Protein AF-A0A699VYH7-F1 (afdb_monomer)

Organism: Tanacetum cinerariifolium (NCBI:txid118510)

Nearest PDB structures (foldseek):
  8cdv-assembly1_P  TM=9.707E-01  e=1.418E-03  Bacillus subtilis subsp. subtilis str. 168

Structure (mmCIF, N/CA/C/O backbone):
data_AF-A0A699VYH7-F1
#
_entry.id   AF-A0A699VYH7-F1
#
loop_
_atom_site.group_PDB
_atom_site.id
_atom_site.type_symbol
_atom_site.label_atom_id
_atom_site.label_alt_id
_atom_site.label_comp_id
_atom_site.label_asym_id
_atom_site.label_entity_id
_atom_site.label_seq_id
_atom_site.pdbx_PDB_ins_code
_atom_site.Cartn_x
_atom_site.Cartn_y
_atom_site.Cartn_z
_atom_site.occupancy
_atom_site.B_iso_or_equiv
_atom_site.auth_seq_id
_atom_site.auth_comp_id
_atom_site.auth_asym_id
_atom_site.auth_atom_id
_atom_site.pdbx_PDB_model_num
ATOM 1 N N . GLY A 1 1 ? -14.210 -22.097 -2.625 1.00 90.62 1 GLY A N 1
ATOM 2 C CA . GLY A 1 1 ? -15.185 -22.282 -1.528 1.00 90.62 1 GLY A CA 1
ATOM 3 C C . GLY A 1 1 ? -16.148 -21.108 -1.472 1.00 90.62 1 GLY A C 1
ATOM 4 O O . GLY A 1 1 ? -15.966 -20.166 -2.235 1.00 90.62 1 GLY A O 1
ATOM 5 N N . ARG A 1 2 ? -17.159 -21.161 -0.594 1.00 95.75 2 ARG A N 1
ATOM 6 C CA . ARG A 1 2 ? -18.105 -20.053 -0.354 1.00 95.75 2 ARG A CA 1
ATOM 7 C C . ARG A 1 2 ? -17.428 -18.952 0.477 1.00 95.75 2 ARG A C 1
ATOM 9 O O . ARG A 1 2 ? -16.693 -19.268 1.405 1.00 95.75 2 ARG A O 1
ATOM 16 N N . PHE A 1 3 ? -17.684 -17.687 0.156 1.00 95.25 3 PHE A N 1
ATOM 17 C CA . PHE A 1 3 ? -17.198 -16.514 0.892 1.00 95.25 3 PHE A CA 1
ATOM 18 C C . PHE A 1 3 ? -18.331 -15.488 1.057 1.00 95.25 3 PHE A C 1
ATOM 20 O O . PHE A 1 3 ? -19.338 -15.587 0.358 1.00 95.25 3 PHE A O 1
ATOM 27 N N . ILE A 1 4 ? -18.180 -14.540 1.991 1.00 94.62 4 ILE A N 1
ATOM 28 C CA . ILE A 1 4 ? -19.183 -13.491 2.257 1.00 94.62 4 ILE A CA 1
ATOM 29 C C . ILE A 1 4 ? -19.046 -12.357 1.236 1.00 94.62 4 ILE A C 1
ATOM 31 O O . ILE A 1 4 ? -20.001 -12.018 0.548 1.00 94.62 4 ILE A O 1
ATOM 35 N N . GLU A 1 5 ? -17.841 -11.794 1.116 1.00 94.88 5 GLU A N 1
ATOM 36 C CA . GLU A 1 5 ? -17.551 -10.654 0.246 1.00 94.88 5 GLU A CA 1
ATOM 37 C C . GLU A 1 5 ? -16.130 -10.729 -0.323 1.00 94.88 5 GLU A C 1
ATOM 39 O O . GLU A 1 5 ? -15.199 -11.191 0.342 1.00 94.88 5 GLU A O 1
ATOM 44 N N . LYS A 1 6 ? -15.958 -10.253 -1.561 1.00 95.31 6 LYS A N 1
ATOM 45 C CA . LYS A 1 6 ? -14.646 -10.071 -2.185 1.00 95.31 6 LYS A CA 1
ATOM 46 C C . LYS A 1 6 ? -14.173 -8.636 -1.956 1.00 95.31 6 LYS A C 1
ATOM 48 O O . LYS A 1 6 ? -14.639 -7.727 -2.628 1.00 95.31 6 LYS A O 1
ATOM 53 N N . LEU A 1 7 ? -13.206 -8.457 -1.058 1.00 94.50 7 LEU A N 1
ATOM 54 C CA . LEU A 1 7 ? -12.657 -7.133 -0.729 1.00 94.50 7 LEU A CA 1
ATOM 55 C C . LEU A 1 7 ? -11.656 -6.608 -1.765 1.00 94.50 7 LEU A C 1
ATOM 57 O O . LEU A 1 7 ? -11.500 -5.400 -1.905 1.00 94.50 7 LEU A O 1
ATOM 61 N N . GLY A 1 8 ? -10.957 -7.497 -2.478 1.00 94.44 8 GLY A N 1
ATOM 62 C CA . GLY A 1 8 ? -9.927 -7.081 -3.424 1.00 94.44 8 GLY A CA 1
ATOM 63 C C . GLY A 1 8 ? -9.106 -8.215 -4.029 1.00 94.44 8 GLY A C 1
ATOM 64 O O . GLY A 1 8 ? -9.531 -9.372 -4.070 1.00 94.44 8 GLY A O 1
ATOM 65 N N . THR A 1 9 ? -7.925 -7.851 -4.523 1.00 95.12 9 THR A N 1
ATOM 66 C CA . THR A 1 9 ? -6.965 -8.704 -5.228 1.00 95.12 9 THR A CA 1
ATOM 67 C C . THR A 1 9 ? -5.529 -8.356 -4.841 1.00 95.12 9 THR A C 1
ATOM 69 O O . THR A 1 9 ? -5.188 -7.186 -4.648 1.00 95.12 9 THR A O 1
ATOM 72 N N . TYR A 1 10 ? -4.676 -9.377 -4.804 1.00 95.00 10 TYR A N 1
ATOM 73 C CA . TYR A 1 10 ? -3.244 -9.252 -4.561 1.00 95.00 10 TYR A CA 1
ATOM 74 C C . TYR A 1 10 ? -2.460 -9.911 -5.696 1.00 95.00 10 TYR A C 1
ATOM 76 O O . TYR A 1 10 ? -2.754 -11.048 -6.062 1.00 95.00 10 TYR A O 1
ATOM 84 N N . ASN A 1 11 ? -1.462 -9.206 -6.232 1.00 95.19 11 ASN A N 1
ATOM 85 C CA . ASN A 1 11 ? -0.520 -9.741 -7.208 1.00 95.19 11 ASN A CA 1
ATOM 86 C C . ASN A 1 11 ? 0.928 -9.594 -6.688 1.00 95.19 11 ASN A C 1
ATOM 88 O O . ASN A 1 11 ? 1.449 -8.474 -6.670 1.00 95.19 11 ASN A O 1
ATOM 92 N N . PRO A 1 12 ? 1.587 -10.698 -6.281 1.00 94.50 12 PRO A N 1
ATOM 93 C CA . PRO A 1 12 ? 2.972 -10.686 -5.806 1.00 94.50 12 PRO A CA 1
ATOM 94 C C . PRO A 1 12 ? 4.012 -10.577 -6.931 1.00 94.50 12 PRO A C 1
ATOM 96 O O . PRO A 1 12 ? 5.168 -10.286 -6.649 1.00 94.50 12 PRO A O 1
ATOM 99 N N . ASN A 1 13 ? 3.628 -10.813 -8.191 1.00 94.38 13 ASN A N 1
ATOM 100 C CA . ASN A 1 13 ? 4.565 -10.876 -9.319 1.00 94.38 13 ASN A CA 1
ATOM 101 C C . ASN A 1 13 ? 4.941 -9.491 -9.868 1.00 94.38 13 ASN A C 1
ATOM 103 O O . ASN A 1 13 ? 5.779 -9.383 -10.761 1.00 94.38 13 ASN A O 1
ATOM 107 N N . THR A 1 14 ? 4.315 -8.424 -9.368 1.00 91.56 14 THR A N 1
ATOM 108 C CA . THR A 1 14 ? 4.673 -7.045 -9.715 1.00 91.56 14 THR A CA 1
ATOM 109 C C . THR A 1 14 ? 5.629 -6.471 -8.675 1.00 91.56 14 THR A C 1
ATOM 111 O O . THR A 1 14 ? 5.543 -6.803 -7.495 1.00 91.56 14 THR A O 1
ATOM 114 N N . ASN A 1 15 ? 6.515 -5.565 -9.091 1.00 87.25 15 ASN A N 1
ATOM 115 C CA . ASN A 1 15 ? 7.388 -4.828 -8.182 1.00 87.25 15 ASN A CA 1
ATOM 116 C C . ASN A 1 15 ? 7.152 -3.316 -8.343 1.00 87.25 15 ASN A C 1
ATOM 118 O O . ASN A 1 15 ? 7.469 -2.783 -9.407 1.00 87.25 15 ASN A O 1
ATOM 122 N N . PRO A 1 16 ? 6.605 -2.617 -7.330 1.00 88.94 16 PRO A N 1
ATOM 123 C CA . PRO A 1 16 ? 6.092 -3.132 -6.052 1.00 88.94 16 PRO A CA 1
ATOM 124 C C . PRO A 1 16 ? 4.868 -4.060 -6.199 1.00 88.94 16 PRO A C 1
ATOM 126 O O . PRO A 1 16 ? 4.166 -4.025 -7.214 1.00 88.94 16 PRO A O 1
ATOM 129 N N . ALA A 1 17 ? 4.595 -4.896 -5.190 1.00 92.44 17 ALA A N 1
ATOM 130 C CA . AL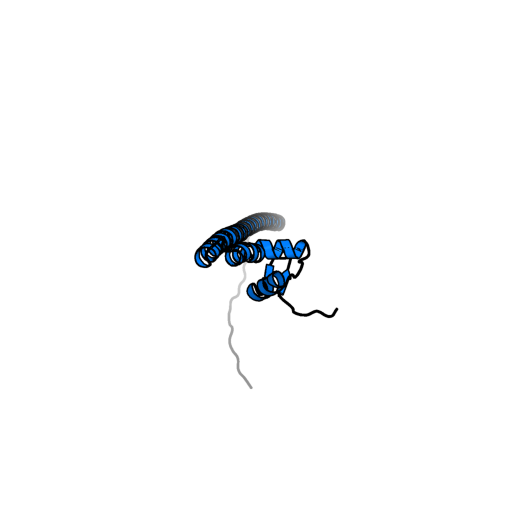A A 1 17 ? 3.462 -5.826 -5.231 1.00 92.44 17 ALA A CA 1
ATOM 131 C C . ALA A 1 17 ? 2.125 -5.068 -5.310 1.00 92.44 17 ALA A C 1
ATOM 133 O O . ALA A 1 17 ? 1.880 -4.135 -4.541 1.00 92.44 17 ALA A O 1
ATOM 134 N N . THR A 1 18 ? 1.254 -5.465 -6.240 1.00 92.38 18 THR A N 1
ATOM 135 C CA . THR A 1 18 ? -0.010 -4.763 -6.486 1.00 92.38 18 THR A CA 1
ATOM 136 C C . THR A 1 18 ? -1.051 -5.241 -5.486 1.00 92.38 18 THR A C 1
ATOM 138 O O . THR A 1 18 ? -1.460 -6.403 -5.497 1.00 92.38 18 THR A O 1
ATOM 141 N N . ILE A 1 19 ? -1.488 -4.329 -4.622 1.00 93.62 19 ILE A N 1
ATOM 142 C CA . ILE A 1 19 ? -2.516 -4.562 -3.609 1.00 93.62 19 ILE A CA 1
ATOM 143 C C . ILE A 1 19 ? -3.675 -3.612 -3.916 1.00 93.62 19 ILE A C 1
ATOM 145 O O . ILE A 1 19 ? -3.556 -2.401 -3.709 1.00 93.62 19 ILE A O 1
ATOM 149 N N . ASN A 1 20 ? -4.777 -4.163 -4.427 1.00 93.06 20 ASN A N 1
ATOM 150 C CA . ASN A 1 20 ? -5.985 -3.408 -4.750 1.00 93.06 20 ASN A CA 1
ATOM 151 C C . ASN A 1 20 ? -7.165 -3.982 -3.968 1.00 93.06 20 ASN A C 1
ATOM 153 O O . ASN A 1 20 ? -7.529 -5.137 -4.175 1.00 93.06 20 ASN A O 1
ATOM 157 N N . TYR A 1 21 ? -7.735 -3.198 -3.062 1.00 94.44 21 TYR A N 1
ATOM 158 C CA . TYR A 1 21 ? -8.915 -3.569 -2.294 1.00 94.44 21 TYR A CA 1
ATOM 159 C C . TYR A 1 21 ? -9.663 -2.316 -1.837 1.00 94.44 21 TYR A C 1
ATOM 161 O O . TYR A 1 21 ? -9.079 -1.233 -1.759 1.00 94.44 21 TYR A O 1
ATOM 169 N N . ASP A 1 22 ? -10.939 -2.481 -1.502 1.00 94.88 22 ASP A N 1
ATOM 170 C CA . ASP A 1 22 ? -11.760 -1.419 -0.922 1.00 94.88 22 ASP A CA 1
ATOM 171 C C . ASP A 1 22 ? -11.378 -1.186 0.552 1.00 94.88 22 ASP A C 1
ATOM 173 O O . ASP A 1 22 ? -11.583 -2.043 1.422 1.00 94.88 22 ASP A O 1
ATOM 177 N N . GLY A 1 23 ? -10.774 -0.026 0.826 1.00 93.56 23 GLY A N 1
ATOM 178 C CA . GLY A 1 23 ? -10.280 0.342 2.151 1.00 93.56 23 GLY A CA 1
ATOM 179 C C . GLY A 1 23 ? -11.376 0.535 3.198 1.00 93.56 23 GLY A C 1
ATOM 180 O O . GLY A 1 23 ? -11.157 0.203 4.366 1.00 93.56 23 GLY A O 1
ATOM 181 N N . ASP A 1 24 ? -12.549 1.018 2.793 1.00 95.12 24 ASP A N 1
ATOM 182 C CA . ASP A 1 24 ? -13.676 1.272 3.689 1.00 95.12 24 ASP A CA 1
ATOM 183 C C . ASP A 1 24 ? -14.368 -0.033 4.075 1.00 95.12 24 ASP A C 1
ATOM 185 O O . ASP A 1 24 ? -14.630 -0.277 5.257 1.00 95.12 24 ASP A O 1
ATOM 189 N N . ARG A 1 25 ? -14.574 -0.934 3.108 1.00 96.50 25 ARG A N 1
ATOM 190 C CA . ARG A 1 25 ? -15.106 -2.279 3.376 1.00 96.50 25 ARG A CA 1
ATOM 191 C C . ARG A 1 25 ? -14.146 -3.100 4.227 1.00 96.50 25 ARG A C 1
ATOM 193 O O . ARG A 1 25 ? -14.573 -3.752 5.181 1.00 96.50 25 ARG A O 1
ATOM 200 N N . ALA A 1 26 ? -12.844 -3.041 3.944 1.00 96.06 26 ALA A N 1
ATOM 201 C CA . ALA A 1 26 ? -11.841 -3.710 4.770 1.00 96.06 26 ALA A CA 1
ATOM 202 C C . ALA A 1 26 ? -11.847 -3.179 6.213 1.00 96.06 26 ALA A C 1
ATOM 204 O O . ALA A 1 26 ? -11.802 -3.964 7.161 1.00 96.06 26 ALA A O 1
ATOM 205 N N . PHE A 1 27 ? -11.947 -1.859 6.389 1.00 96.12 27 PHE A N 1
ATOM 206 C CA . PHE A 1 27 ? -12.062 -1.236 7.705 1.00 96.12 27 PHE A CA 1
ATOM 207 C C . PHE A 1 27 ? -13.330 -1.679 8.448 1.00 96.12 27 PHE A C 1
ATOM 209 O O . PHE A 1 27 ? -13.240 -2.067 9.613 1.00 96.12 27 PHE A O 1
ATOM 216 N N . TYR A 1 28 ? -14.480 -1.703 7.770 1.00 96.94 28 TYR A N 1
ATOM 217 C CA . TYR A 1 28 ? -15.753 -2.170 8.325 1.00 96.94 28 TYR A CA 1
ATOM 218 C C . TYR A 1 28 ? -15.653 -3.594 8.890 1.00 96.94 28 TYR A C 1
ATOM 220 O O . TYR A 1 28 ? -15.978 -3.830 10.054 1.00 96.94 28 TYR A O 1
ATOM 228 N N . TRP A 1 29 ? -15.134 -4.545 8.110 1.00 96.69 29 TRP A N 1
ATOM 229 C CA . TRP A 1 29 ? -15.000 -5.932 8.567 1.00 96.69 29 TRP A CA 1
ATOM 230 C C . TRP A 1 29 ? -14.044 -6.078 9.750 1.00 96.69 29 TRP A C 1
ATOM 232 O O . TRP A 1 29 ? -14.318 -6.830 10.684 1.00 96.69 29 TRP A O 1
ATOM 242 N N . VAL A 1 30 ? -12.937 -5.335 9.741 1.00 95.81 30 VAL A N 1
ATOM 243 C CA . VAL A 1 30 ? -11.967 -5.332 10.842 1.00 95.81 30 VAL A CA 1
ATOM 244 C C . VAL A 1 30 ? -12.556 -4.710 12.116 1.00 95.81 30 VAL A C 1
ATOM 246 O O . VAL A 1 30 ? -12.254 -5.172 13.221 1.00 95.81 30 VAL A O 1
ATOM 249 N N . MET A 1 31 ? -13.411 -3.692 11.993 1.00 96.12 31 MET A N 1
ATOM 250 C CA . MET A 1 31 ? -14.163 -3.132 13.122 1.00 96.12 31 MET A CA 1
ATOM 251 C C . MET A 1 31 ? -15.188 -4.127 13.674 1.00 96.12 31 MET A C 1
ATOM 253 O O . MET A 1 31 ? -15.319 -4.242 14.890 1.00 96.12 31 MET A O 1
ATOM 257 N N . ASN A 1 32 ? -15.807 -4.931 12.808 1.00 96.44 32 ASN A N 1
ATOM 258 C CA . ASN A 1 32 ? -16.727 -6.006 13.193 1.00 96.44 32 ASN A CA 1
ATOM 259 C C . ASN A 1 32 ? -16.030 -7.271 13.733 1.00 96.44 32 ASN A C 1
ATOM 261 O O . ASN A 1 32 ? -16.685 -8.282 13.976 1.00 96.44 32 ASN A O 1
ATOM 265 N N . GLY A 1 33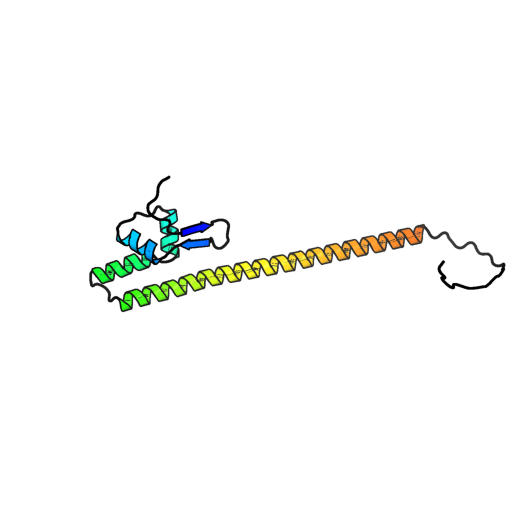 ? -14.708 -7.239 13.927 1.00 94.88 33 GLY A N 1
ATOM 266 C CA . GLY A 1 33 ? -13.960 -8.318 14.574 1.00 94.88 33 GLY A CA 1
ATOM 267 C C . GLY A 1 33 ? -13.327 -9.338 13.629 1.00 94.88 33 GLY A C 1
ATOM 268 O O . GLY A 1 33 ? -12.792 -10.338 14.112 1.00 94.88 33 GLY A O 1
ATOM 269 N N . ALA A 1 34 ? -13.319 -9.097 12.312 1.00 96.12 34 ALA A N 1
ATOM 270 C CA . ALA A 1 34 ? -12.600 -9.958 11.377 1.00 96.12 34 ALA A CA 1
ATOM 271 C C . ALA A 1 34 ? -11.127 -10.112 11.799 1.00 96.12 34 ALA A C 1
A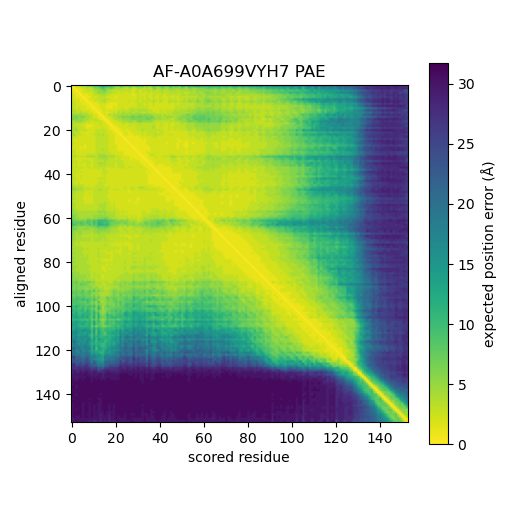TOM 273 O O . ALA A 1 34 ? -10.427 -9.124 12.033 1.00 96.12 34 ALA A O 1
ATOM 274 N N . GLN A 1 35 ? -10.661 -11.360 11.892 1.00 95.56 35 GLN A N 1
ATOM 275 C CA . GLN A 1 35 ? -9.281 -11.699 12.238 1.00 95.56 35 GLN A CA 1
ATOM 276 C C . GLN A 1 35 ? -8.477 -11.943 10.953 1.00 95.56 35 GLN A C 1
ATOM 278 O O . GLN A 1 35 ? -8.617 -13.007 10.345 1.00 95.56 35 GLN A O 1
ATOM 283 N N . PRO A 1 36 ? -7.652 -10.982 10.494 1.00 96.19 36 PRO A N 1
ATOM 284 C CA . PRO A 1 36 ? -6.832 -11.185 9.310 1.00 96.19 36 PRO A CA 1
ATOM 285 C C . PRO A 1 36 ? -5.713 -12.192 9.593 1.00 96.19 36 PRO A C 1
ATOM 287 O O . PRO A 1 36 ? -5.063 -12.146 10.642 1.00 96.19 36 PRO A O 1
ATOM 290 N N . THR A 1 37 ? -5.453 -13.059 8.617 1.00 97.19 37 THR A N 1
ATOM 291 C CA . THR A 1 37 ? -4.267 -13.924 8.593 1.00 97.19 37 THR A CA 1
ATOM 292 C C . THR A 1 37 ? -2.996 -13.090 8.419 1.00 97.19 37 THR A C 1
ATOM 294 O O . THR A 1 37 ? -3.064 -11.934 8.007 1.00 97.19 37 THR A O 1
ATOM 297 N N . GLU A 1 38 ? -1.826 -13.656 8.717 1.00 96.38 38 GLU A N 1
ATOM 298 C CA . GLU A 1 38 ? -0.568 -12.898 8.810 1.00 96.38 38 GLU A CA 1
ATOM 299 C C . GLU A 1 38 ? -0.232 -12.093 7.541 1.00 96.38 38 GLU A C 1
ATOM 301 O O . GLU A 1 38 ? 0.028 -10.891 7.602 1.00 96.38 38 GLU A O 1
ATOM 306 N N . THR A 1 39 ? -0.334 -12.711 6.362 1.00 94.94 39 THR A N 1
ATOM 307 C CA . THR A 1 39 ? -0.061 -12.029 5.088 1.00 94.94 39 THR A CA 1
ATOM 308 C C . THR A 1 39 ? -1.072 -10.910 4.811 1.00 94.94 39 THR A C 1
ATOM 310 O O . THR A 1 39 ? -0.698 -9.816 4.389 1.00 94.94 39 THR A O 1
ATOM 313 N N . VAL A 1 40 ? -2.356 -11.150 5.093 1.00 95.12 40 VAL A N 1
ATOM 314 C CA . VAL A 1 40 ? -3.420 -10.148 4.918 1.00 95.12 40 VAL A CA 1
ATOM 315 C C . VAL A 1 40 ? -3.246 -9.006 5.917 1.00 95.12 40 VAL A C 1
ATOM 317 O O . VAL A 1 40 ? -3.395 -7.842 5.558 1.00 95.12 40 VAL A O 1
ATOM 320 N N . ARG A 1 41 ? -2.859 -9.309 7.158 1.00 95.94 41 ARG A N 1
ATOM 321 C CA . ARG A 1 41 ? -2.536 -8.321 8.188 1.00 95.94 41 ARG A CA 1
ATOM 322 C C . ARG A 1 41 ? -1.408 -7.408 7.723 1.00 95.94 41 ARG A C 1
ATOM 324 O O . ARG A 1 41 ? -1.545 -6.194 7.852 1.00 95.94 41 ARG A O 1
ATOM 331 N N . ALA A 1 42 ? -0.345 -7.961 7.138 1.00 95.25 42 ALA A N 1
ATOM 332 C CA . ALA A 1 42 ? 0.748 -7.171 6.576 1.00 95.25 42 ALA A CA 1
ATOM 333 C C . ALA A 1 42 ? 0.265 -6.241 5.446 1.00 95.25 42 ALA A C 1
ATOM 335 O O . ALA A 1 42 ? 0.628 -5.067 5.428 1.00 95.25 42 ALA A O 1
ATOM 336 N N . MET A 1 43 ? -0.611 -6.716 4.553 1.00 94.25 43 MET A N 1
ATOM 337 C CA . MET A 1 43 ? -1.202 -5.889 3.486 1.00 94.25 43 MET A CA 1
ATOM 338 C C . MET A 1 43 ? -2.085 -4.761 4.036 1.00 94.25 43 MET A C 1
ATOM 340 O O . MET A 1 43 ? -1.963 -3.612 3.610 1.00 94.25 43 MET A O 1
ATOM 344 N N . LEU A 1 44 ? -2.948 -5.069 5.009 1.00 95.06 44 LEU A N 1
ATOM 345 C CA . LEU A 1 44 ? -3.828 -4.092 5.654 1.00 95.06 44 LEU A CA 1
ATOM 346 C C . LEU A 1 44 ? -3.040 -3.062 6.472 1.00 95.06 44 LEU A C 1
ATOM 348 O O . LEU A 1 44 ? -3.408 -1.887 6.500 1.00 95.06 44 LEU A O 1
ATOM 352 N N . ALA A 1 45 ? -1.952 -3.482 7.122 1.00 93.88 45 ALA A N 1
ATOM 353 C CA . ALA A 1 45 ? -1.013 -2.589 7.793 1.00 93.88 45 ALA A CA 1
ATOM 354 C C . ALA A 1 45 ? -0.312 -1.676 6.784 1.00 93.88 45 ALA A C 1
ATOM 356 O O . ALA A 1 45 ? -0.227 -0.472 7.000 1.00 93.88 45 ALA A O 1
ATOM 357 N N . TYR A 1 46 ? 0.147 -2.241 5.666 1.00 93.12 46 TYR A N 1
ATOM 358 C CA . TYR A 1 46 ? 0.868 -1.522 4.622 1.00 93.12 46 TYR A CA 1
ATOM 359 C C . TYR A 1 46 ? 0.036 -0.408 3.976 1.00 93.12 46 TYR A C 1
ATOM 361 O O . TYR A 1 46 ? 0.571 0.665 3.712 1.00 93.12 46 TYR A O 1
ATOM 369 N N . ARG A 1 47 ? -1.272 -0.620 3.778 1.00 92.00 47 ARG A N 1
ATOM 370 C CA . ARG A 1 47 ? -2.192 0.415 3.265 1.00 92.00 47 ARG A CA 1
ATOM 371 C C . ARG A 1 47 ? -2.869 1.262 4.349 1.00 92.00 47 ARG A C 1
ATOM 373 O O . ARG A 1 47 ? -3.621 2.171 4.019 1.00 92.00 47 ARG A O 1
ATOM 380 N N . GLY A 1 48 ? -2.641 0.965 5.628 1.00 94.19 48 GLY A N 1
ATOM 381 C CA . GLY A 1 48 ? -3.081 1.801 6.749 1.00 94.19 48 GLY A CA 1
ATOM 382 C C . GLY A 1 48 ? -4.441 1.472 7.361 1.00 94.19 48 GLY A C 1
ATOM 383 O O . GLY A 1 48 ? -4.853 2.158 8.291 1.00 94.19 48 GLY A O 1
ATOM 384 N N . VAL A 1 49 ? -5.134 0.414 6.935 1.00 95.88 49 VAL A N 1
ATOM 385 C CA . VAL A 1 49 ? -6.444 0.037 7.513 1.00 95.88 49 VAL A CA 1
ATOM 386 C C . VAL A 1 49 ? -6.328 -0.270 9.008 1.00 95.88 49 VAL A C 1
ATOM 388 O O . VAL A 1 49 ? -7.171 0.147 9.802 1.00 95.88 49 VAL A O 1
ATOM 391 N N . LEU A 1 50 ? -5.255 -0.955 9.420 1.00 95.12 50 LEU A N 1
ATOM 392 C CA . LEU A 1 50 ? -5.027 -1.255 10.838 1.00 95.12 50 LEU A CA 1
ATOM 393 C C . LEU A 1 50 ? -4.681 -0.006 11.657 1.00 95.12 50 LEU A C 1
ATOM 395 O O . LEU A 1 50 ? -5.071 0.079 12.821 1.00 95.12 50 LEU A O 1
ATOM 399 N N . LEU A 1 51 ? -3.997 0.970 11.051 1.00 95.81 51 LEU A N 1
ATOM 400 C CA . LEU A 1 51 ? -3.724 2.252 11.696 1.00 95.81 51 LEU A CA 1
ATOM 401 C C . LEU A 1 51 ? -5.021 3.041 11.893 1.00 95.81 51 LEU A C 1
ATOM 403 O O . LEU A 1 51 ? -5.295 3.485 13.005 1.00 95.81 51 LEU A O 1
ATOM 407 N N . ARG A 1 52 ? -5.856 3.135 10.850 1.00 95.44 52 ARG A N 1
ATOM 408 C CA . ARG A 1 52 ? -7.186 3.755 10.928 1.00 95.44 52 ARG A CA 1
ATOM 409 C C . ARG A 1 52 ? -8.021 3.130 12.046 1.00 95.44 52 ARG A C 1
ATOM 411 O O . ARG A 1 52 ? -8.596 3.847 12.855 1.00 95.44 52 ARG A O 1
ATOM 418 N N . ARG A 1 53 ? -8.020 1.795 12.160 1.00 95.44 53 ARG A N 1
ATOM 419 C CA . ARG A 1 53 ? -8.682 1.068 13.259 1.00 95.44 53 ARG A CA 1
ATOM 420 C C . ARG A 1 53 ? -8.139 1.468 14.630 1.00 95.44 53 ARG A C 1
ATOM 422 O O . ARG A 1 53 ? -8.923 1.720 15.538 1.00 95.44 53 ARG A O 1
ATOM 429 N N . HIS A 1 54 ? -6.820 1.524 14.802 1.00 95.00 54 HIS A N 1
ATOM 430 C CA . HIS A 1 54 ? -6.211 1.924 16.073 1.00 95.00 54 HIS A CA 1
ATOM 431 C C . HIS A 1 54 ? -6.612 3.350 16.483 1.00 95.00 54 HIS A C 1
ATOM 433 O O . HIS A 1 54 ? -7.012 3.567 17.627 1.00 95.00 54 HIS A O 1
ATOM 439 N N . LEU A 1 55 ? -6.560 4.294 15.542 1.00 95.81 55 LEU A N 1
ATOM 440 C CA . LEU A 1 55 ? -6.938 5.686 15.776 1.00 95.81 55 LEU A CA 1
ATOM 441 C C . LEU A 1 55 ? -8.429 5.811 16.106 1.00 95.81 55 LEU A C 1
ATOM 443 O O . LEU A 1 55 ? -8.774 6.449 17.099 1.00 95.81 55 LEU A O 1
ATOM 447 N N . GLN A 1 56 ? -9.300 5.117 15.364 1.00 95.06 56 GLN A N 1
ATOM 448 C CA . GLN A 1 56 ? -10.737 5.112 15.639 1.00 95.06 56 GLN A CA 1
ATOM 449 C C . GLN A 1 56 ? -11.050 4.550 17.027 1.00 95.06 56 GLN A C 1
ATOM 451 O O . GLN A 1 56 ? -11.894 5.093 17.732 1.00 95.06 56 GLN A O 1
ATOM 456 N N . LEU A 1 57 ? -10.352 3.496 17.463 1.00 95.00 57 LEU A N 1
ATOM 457 C CA . LEU A 1 57 ? -10.516 2.974 18.820 1.00 95.00 57 LEU A CA 1
ATOM 458 C C . LEU A 1 57 ? -10.141 4.022 19.878 1.00 95.00 57 LEU A C 1
ATOM 460 O O . LEU A 1 57 ? -10.822 4.120 20.896 1.00 95.00 57 LEU A O 1
ATOM 464 N N . GLY A 1 58 ? -9.109 4.834 19.632 1.00 94.38 58 GLY A N 1
ATOM 465 C CA . GLY A 1 58 ? -8.770 5.981 20.478 1.00 94.38 58 GLY A CA 1
ATOM 466 C C . GLY A 1 58 ? -9.897 7.014 20.553 1.00 94.38 58 GLY A C 1
ATOM 467 O O . GLY A 1 58 ? -10.242 7.454 21.648 1.00 94.38 58 GLY A O 1
ATOM 468 N N . VAL A 1 59 ? -10.525 7.323 19.415 1.00 95.94 59 VAL A N 1
ATOM 469 C CA . VAL A 1 59 ? -11.679 8.235 19.344 1.00 95.94 59 VAL A CA 1
ATOM 470 C C . VAL A 1 59 ? -12.884 7.674 20.097 1.00 95.94 59 VAL A C 1
ATOM 472 O O . VAL A 1 59 ? -13.452 8.357 20.942 1.00 95.94 59 VAL A O 1
ATOM 475 N N . THR A 1 60 ? -13.237 6.403 19.877 1.00 94.50 60 THR A N 1
ATOM 476 C CA . THR A 1 60 ? -14.376 5.764 20.570 1.00 94.50 60 THR A CA 1
ATOM 477 C C . THR A 1 60 ? -14.198 5.707 22.087 1.00 94.50 60 THR A C 1
ATOM 479 O O . THR A 1 60 ? -15.179 5.726 22.822 1.00 94.50 60 THR A O 1
ATOM 482 N N . LYS A 1 61 ? -12.949 5.656 22.563 1.00 95.44 61 LYS A N 1
ATOM 483 C CA . LYS A 1 61 ? -12.603 5.682 23.989 1.00 95.44 61 LYS A CA 1
ATOM 484 C C . LYS A 1 61 ? -12.467 7.102 24.554 1.00 95.44 61 LYS A C 1
ATOM 486 O O . LYS A 1 61 ? -12.153 7.239 25.730 1.00 95.44 61 LYS A O 1
ATOM 491 N N . GLY A 1 62 ? -12.651 8.141 23.737 1.00 93.88 62 GLY A N 1
ATOM 492 C CA . GLY A 1 62 ? -12.526 9.545 24.141 1.00 93.88 62 GLY A CA 1
ATOM 493 C C . GLY A 1 62 ? -11.087 10.036 24.339 1.00 93.88 62 GLY A C 1
ATOM 494 O O . GLY A 1 62 ? -10.886 11.138 24.833 1.00 93.88 62 GLY A O 1
ATOM 495 N N . ALA A 1 63 ? -10.076 9.248 23.958 1.00 94.44 63 ALA A N 1
ATOM 496 C CA . ALA A 1 63 ? -8.666 9.625 24.093 1.00 94.44 63 ALA A CA 1
ATOM 497 C C . ALA A 1 63 ? -8.174 10.546 22.960 1.00 94.44 63 ALA A C 1
ATOM 499 O O . ALA A 1 63 ? -7.078 11.099 23.041 1.00 94.44 63 ALA A O 1
ATOM 500 N N . LEU A 1 64 ? -8.948 10.670 21.879 1.00 93.50 64 LEU A N 1
ATOM 501 C CA . LEU A 1 64 ? -8.599 11.442 20.691 1.00 93.50 64 LEU A CA 1
ATOM 502 C C . LEU A 1 64 ? -9.856 12.062 20.075 1.00 93.50 64 LEU A C 1
ATOM 504 O O . LEU A 1 64 ? -10.924 11.457 20.121 1.00 93.50 64 LEU A O 1
ATOM 508 N N . THR A 1 65 ? -9.732 13.239 19.464 1.00 96.19 65 THR A N 1
ATOM 509 C CA . THR A 1 65 ? -10.800 13.800 18.625 1.00 96.19 65 THR A CA 1
ATOM 510 C C . THR A 1 65 ? -10.739 13.200 17.221 1.00 96.19 65 THR A C 1
ATOM 512 O O . THR A 1 65 ? -9.681 12.751 16.771 1.00 96.19 65 THR A O 1
ATOM 515 N N . GLN A 1 66 ? -11.871 13.198 16.513 1.00 94.50 66 GLN A N 1
ATOM 516 C CA . GLN A 1 66 ? -11.939 12.686 15.141 1.00 94.50 66 GLN A CA 1
ATOM 517 C C . GLN A 1 66 ? -10.957 13.426 14.215 1.00 94.50 66 GLN A C 1
ATOM 519 O O . GLN A 1 66 ? -10.220 12.796 13.468 1.00 94.50 66 GLN A O 1
ATOM 524 N N . GLU A 1 67 ? -10.851 14.748 14.354 1.00 95.75 67 GLU A N 1
ATOM 525 C CA . GLU A 1 67 ? -9.961 15.571 13.527 1.00 95.75 67 GLU A CA 1
ATOM 526 C C . GLU A 1 67 ? -8.482 15.200 13.692 1.00 95.75 67 GLU A C 1
ATOM 528 O O . GLU A 1 67 ? -7.757 15.062 12.708 1.00 95.75 67 GLU A O 1
ATOM 533 N N . VAL A 1 68 ? -8.024 14.982 14.930 1.00 95.25 68 VAL A N 1
ATOM 534 C CA . VAL A 1 68 ? -6.623 14.611 15.181 1.00 95.25 68 VAL A CA 1
ATOM 535 C C . VAL A 1 68 ? -6.342 13.189 14.686 1.00 95.25 68 VAL A C 1
ATOM 537 O O . VAL A 1 68 ? -5.237 12.903 14.217 1.00 95.25 68 VAL A O 1
ATOM 540 N N . ALA A 1 69 ? -7.324 12.287 14.768 1.00 95.44 69 ALA A N 1
ATOM 541 C CA . ALA A 1 69 ? -7.215 10.951 14.189 1.00 95.44 69 ALA A CA 1
ATOM 542 C C . ALA A 1 69 ? -7.023 11.021 12.667 1.00 95.44 69 ALA A C 1
ATOM 544 O O . ALA A 1 69 ? -6.090 10.412 12.140 1.00 95.44 69 ALA A O 1
ATOM 545 N N . ASP A 1 70 ? -7.849 11.810 11.984 1.00 94.75 70 ASP A N 1
ATOM 546 C CA . ASP A 1 70 ? -7.811 11.942 10.529 1.00 94.75 70 ASP A CA 1
ATOM 547 C C . ASP A 1 70 ? -6.522 12.629 10.059 1.00 94.75 70 ASP A C 1
ATOM 549 O O . ASP A 1 70 ? -5.883 12.160 9.119 1.00 94.75 70 ASP A O 1
ATOM 553 N N . GLN A 1 71 ? -6.055 13.662 10.769 1.00 96.81 71 GLN A N 1
ATOM 554 C CA . GLN A 1 71 ? -4.767 14.307 10.489 1.00 96.81 71 GLN A CA 1
ATOM 555 C C . GLN A 1 71 ? -3.594 13.324 10.583 1.00 96.81 71 GLN A C 1
ATOM 557 O O . GLN A 1 71 ? -2.791 13.228 9.656 1.00 96.81 71 GLN A O 1
ATOM 562 N N . ARG A 1 72 ? -3.510 12.545 11.671 1.00 95.44 72 ARG A N 1
ATOM 563 C CA . ARG A 1 72 ? -2.448 11.537 11.847 1.00 95.44 72 ARG A CA 1
ATOM 564 C C . ARG A 1 72 ? -2.511 10.452 10.779 1.00 95.44 72 ARG A C 1
ATOM 566 O O . ARG A 1 72 ? -1.473 9.982 10.316 1.00 95.44 72 ARG A O 1
ATOM 573 N N . TYR A 1 73 ? -3.719 10.033 10.408 1.00 96.06 73 TYR A N 1
ATOM 574 C CA . TYR A 1 73 ? -3.916 9.028 9.373 1.00 96.06 73 TYR A CA 1
ATOM 575 C C . TYR A 1 73 ? -3.472 9.538 7.997 1.00 96.06 73 TYR A C 1
ATOM 577 O O . TYR A 1 73 ? -2.722 8.844 7.310 1.00 96.06 73 TYR A O 1
ATOM 585 N N . ASN A 1 74 ? -3.871 10.756 7.630 1.00 96.19 74 ASN A N 1
ATOM 586 C CA . ASN A 1 74 ? -3.518 11.374 6.355 1.00 96.19 74 ASN A CA 1
ATOM 587 C C . ASN A 1 74 ? -2.014 11.628 6.247 1.00 96.19 74 ASN A C 1
ATOM 589 O O . ASN A 1 74 ? -1.408 11.222 5.259 1.00 96.19 74 ASN A O 1
ATOM 593 N N . GLN A 1 75 ? -1.391 12.174 7.295 1.00 96.81 75 GLN A N 1
ATOM 594 C CA . GLN A 1 75 ? 0.061 12.351 7.341 1.00 96.81 75 GLN A CA 1
ATOM 595 C C . GLN A 1 75 ? 0.789 11.017 7.120 1.00 96.81 75 GLN A C 1
ATOM 597 O O . GLN A 1 75 ? 1.696 10.909 6.295 1.00 96.81 75 GLN A O 1
ATOM 602 N N . TRP A 1 76 ? 0.366 9.963 7.823 1.00 96.31 76 TRP A N 1
ATOM 603 C CA . TRP A 1 76 ? 0.961 8.642 7.650 1.00 96.31 76 TRP A CA 1
ATOM 604 C C . TRP A 1 76 ? 0.759 8.098 6.229 1.00 96.31 76 TRP A C 1
ATOM 606 O O . TRP A 1 76 ? 1.676 7.494 5.668 1.00 96.31 76 TRP A O 1
ATOM 616 N N . LEU A 1 77 ? -0.420 8.301 5.631 1.00 94.88 77 LEU A N 1
ATOM 617 C CA . LEU A 1 77 ? -0.705 7.877 4.259 1.00 94.88 77 LEU A CA 1
ATOM 618 C C . LEU A 1 77 ? 0.203 8.582 3.255 1.00 94.88 77 LEU A C 1
ATOM 620 O O . LEU A 1 77 ? 0.765 7.915 2.387 1.00 94.88 77 LEU A O 1
ATOM 624 N N . GLU A 1 78 ? 0.370 9.894 3.381 1.00 95.69 78 GLU A N 1
ATOM 625 C CA . GLU A 1 78 ? 1.258 10.689 2.533 1.00 95.69 78 GLU A CA 1
ATOM 626 C C . GLU A 1 78 ? 2.705 10.203 2.642 1.00 95.69 78 GLU A C 1
ATOM 628 O O . GLU A 1 78 ? 3.329 9.893 1.627 1.00 95.69 78 GLU A O 1
ATOM 633 N N . GLU A 1 79 ? 3.216 10.009 3.860 1.00 96.56 79 GLU A N 1
ATOM 634 C CA . GLU A 1 79 ? 4.567 9.486 4.087 1.00 96.56 79 GLU A CA 1
ATOM 635 C C . GLU A 1 79 ? 4.774 8.091 3.475 1.00 96.56 79 GLU A C 1
ATOM 637 O O . GLU A 1 79 ? 5.845 7.775 2.939 1.00 96.56 79 GLU A O 1
ATOM 642 N N . LYS A 1 80 ? 3.769 7.212 3.572 1.00 94.50 80 LYS A N 1
ATOM 643 C CA . LYS A 1 80 ? 3.840 5.868 2.988 1.00 94.50 80 LYS A CA 1
ATOM 644 C C . LYS A 1 80 ? 3.751 5.910 1.473 1.00 94.50 80 LYS A C 1
ATOM 646 O O . LYS A 1 80 ? 4.560 5.243 0.830 1.00 94.50 80 LYS A O 1
ATOM 651 N N . ASN A 1 81 ? 2.836 6.691 0.910 1.00 93.31 81 ASN A N 1
ATOM 652 C CA . ASN A 1 81 ? 2.706 6.851 -0.534 1.00 93.31 81 ASN A CA 1
ATOM 653 C C . ASN A 1 81 ? 3.988 7.445 -1.128 1.00 93.31 81 ASN A C 1
ATOM 655 O O . ASN A 1 81 ? 4.529 6.866 -2.065 1.00 93.31 81 ASN A O 1
ATOM 659 N N . ALA A 1 82 ? 4.576 8.463 -0.493 1.00 95.69 82 ALA A N 1
ATOM 660 C CA . ALA A 1 82 ? 5.859 9.031 -0.902 1.00 95.69 82 ALA A CA 1
ATOM 661 C C . ALA A 1 82 ? 6.983 7.979 -0.942 1.00 95.69 82 ALA A C 1
ATOM 663 O O . ALA A 1 82 ? 7.736 7.902 -1.911 1.00 95.69 82 ALA A O 1
ATOM 664 N N . LYS A 1 83 ? 7.076 7.098 0.065 1.00 93.88 83 LYS A N 1
ATOM 665 C CA . LYS A 1 83 ? 8.056 5.990 0.074 1.00 93.88 83 LYS A CA 1
ATOM 666 C C . LYS A 1 83 ? 7.805 4.967 -1.032 1.00 93.88 83 LYS A C 1
ATOM 668 O O . LYS A 1 83 ? 8.751 4.378 -1.554 1.00 93.88 83 LYS A O 1
ATOM 673 N N . ILE A 1 84 ? 6.543 4.704 -1.354 1.00 91.81 84 ILE A N 1
ATOM 674 C CA . ILE A 1 84 ? 6.164 3.776 -2.421 1.00 91.81 84 ILE A CA 1
ATOM 675 C C . ILE A 1 84 ? 6.526 4.366 -3.777 1.00 91.81 84 ILE A C 1
ATOM 677 O O . ILE A 1 84 ? 7.121 3.673 -4.601 1.00 91.81 84 ILE A O 1
ATOM 681 N N . ASP A 1 85 ? 6.209 5.635 -3.993 1.00 93.69 85 ASP A N 1
ATOM 682 C CA . ASP A 1 85 ? 6.477 6.316 -5.249 1.00 93.69 85 ASP A CA 1
ATOM 683 C C . ASP A 1 85 ? 7.978 6.520 -5.456 1.00 93.69 85 ASP A C 1
ATOM 685 O O . ASP A 1 85 ? 8.472 6.216 -6.537 1.00 93.69 85 ASP A O 1
ATOM 689 N N . ALA A 1 86 ? 8.740 6.840 -4.405 1.00 95.31 86 ALA A N 1
ATOM 690 C CA . ALA A 1 86 ? 10.203 6.848 -4.459 1.00 95.31 86 ALA A CA 1
ATOM 691 C C . ALA A 1 86 ? 10.784 5.491 -4.905 1.00 95.31 86 ALA A C 1
ATOM 693 O O . ALA A 1 86 ? 11.683 5.440 -5.743 1.00 95.31 86 ALA A O 1
ATOM 694 N N . LYS A 1 87 ? 10.241 4.369 -4.403 1.00 92.69 87 LYS A N 1
ATOM 695 C CA . LYS A 1 87 ? 10.651 3.027 -4.856 1.00 92.69 87 LYS A CA 1
ATOM 696 C C . LYS A 1 87 ? 10.280 2.762 -6.312 1.00 92.69 87 LYS A C 1
ATOM 698 O O . LYS A 1 87 ? 11.071 2.152 -7.026 1.00 92.69 87 LYS A O 1
ATOM 703 N N . LYS A 1 88 ? 9.091 3.183 -6.754 1.00 93.19 88 LYS A N 1
ATOM 704 C CA . LYS A 1 88 ? 8.677 3.037 -8.157 1.00 93.19 88 LYS A CA 1
ATOM 705 C C . LYS A 1 88 ? 9.598 3.825 -9.083 1.00 93.19 88 LYS A C 1
ATOM 707 O O . LYS A 1 88 ? 10.042 3.262 -10.074 1.00 93.19 88 LYS A O 1
ATOM 712 N N . VAL A 1 89 ? 9.900 5.078 -8.742 1.00 94.62 89 VAL A N 1
ATOM 713 C CA . VAL A 1 89 ? 10.808 5.940 -9.511 1.00 94.62 89 VAL A CA 1
ATOM 714 C C . VAL A 1 89 ? 12.187 5.287 -9.610 1.00 94.62 89 VAL A C 1
ATOM 716 O O . VAL A 1 89 ? 12.628 4.997 -10.715 1.00 94.62 89 VAL A O 1
ATOM 719 N N . GLY A 1 90 ? 12.785 4.876 -8.486 1.00 94.38 90 GLY A N 1
ATOM 720 C CA . GLY A 1 90 ? 14.087 4.197 -8.511 1.00 94.38 90 GLY A CA 1
ATOM 721 C C . GLY A 1 90 ? 14.104 2.894 -9.329 1.00 94.38 90 GLY A C 1
ATOM 722 O O . GLY A 1 90 ? 15.089 2.587 -9.999 1.00 94.38 90 GLY A O 1
ATOM 723 N N . LEU A 1 91 ? 13.012 2.122 -9.339 1.00 92.44 91 LEU A N 1
ATOM 724 C CA . LEU A 1 91 ? 12.889 0.933 -10.196 1.00 92.44 91 LEU A CA 1
ATOM 725 C C . LEU A 1 91 ? 12.788 1.277 -11.688 1.00 92.44 91 LEU A C 1
ATOM 727 O O . LEU A 1 91 ? 13.282 0.525 -12.527 1.00 92.44 91 LEU A O 1
ATOM 731 N N . VAL A 1 92 ? 12.123 2.378 -12.032 1.00 93.25 92 VAL A N 1
ATOM 732 C CA . VAL A 1 92 ? 12.043 2.856 -13.416 1.00 93.25 92 VAL A CA 1
ATOM 733 C C . VAL A 1 92 ? 13.411 3.344 -13.883 1.00 93.25 92 VAL A C 1
ATOM 735 O O . VAL A 1 92 ? 13.839 2.943 -14.966 1.00 93.25 92 VAL A O 1
ATOM 738 N N . ASP A 1 93 ? 14.116 4.110 -13.054 1.00 94.19 93 ASP A N 1
ATOM 739 C CA . ASP A 1 93 ? 15.426 4.676 -13.382 1.00 94.19 93 ASP A CA 1
ATOM 740 C C . ASP A 1 93 ? 16.468 3.573 -13.586 1.00 94.19 93 ASP A C 1
ATOM 742 O O . ASP A 1 93 ? 17.069 3.470 -14.654 1.00 94.19 93 ASP A O 1
ATOM 746 N N . THR A 1 94 ? 16.581 2.642 -12.634 1.00 94.19 94 THR A N 1
ATOM 747 C CA . THR A 1 94 ? 17.483 1.480 -12.756 1.00 94.19 94 THR A CA 1
ATOM 748 C C . THR A 1 94 ? 17.179 0.628 -13.990 1.00 94.19 94 THR A C 1
ATOM 750 O O . THR A 1 94 ? 18.088 0.139 -14.665 1.00 94.19 94 THR A O 1
ATOM 753 N N . LYS A 1 95 ? 15.898 0.461 -14.344 1.00 92.94 95 LYS A N 1
ATOM 754 C CA . LYS A 1 95 ? 15.499 -0.256 -15.561 1.00 92.94 95 LYS A CA 1
ATOM 755 C C . LYS A 1 95 ? 15.858 0.519 -16.831 1.00 92.94 95 LYS A C 1
ATOM 757 O O . LYS A 1 95 ? 16.199 -0.108 -17.835 1.00 92.94 95 LYS A O 1
ATOM 762 N N . ALA A 1 96 ? 15.754 1.845 -16.817 1.00 93.00 96 ALA A N 1
ATOM 763 C CA . ALA A 1 96 ? 16.143 2.699 -17.933 1.00 93.00 96 ALA A CA 1
ATOM 764 C C . ALA A 1 96 ? 17.662 2.666 -18.150 1.00 93.00 96 ALA A C 1
ATOM 766 O O . ALA A 1 96 ? 18.105 2.425 -19.272 1.00 93.00 96 ALA A O 1
ATOM 767 N N . GLU A 1 97 ? 18.446 2.791 -17.079 1.00 92.44 97 GLU A N 1
ATOM 768 C CA . GLU A 1 97 ? 19.907 2.679 -17.103 1.00 92.44 97 GLU A CA 1
ATOM 769 C C . GLU A 1 97 ? 20.364 1.309 -17.615 1.00 92.44 97 GLU A C 1
ATOM 771 O O . GLU A 1 97 ? 21.190 1.230 -18.524 1.00 92.44 97 GLU A O 1
ATOM 776 N N . ALA A 1 98 ? 19.774 0.219 -17.110 1.00 93.50 98 ALA A N 1
ATOM 777 C CA . ALA A 1 98 ? 20.098 -1.133 -17.559 1.00 93.50 98 ALA A CA 1
ATOM 778 C C . ALA A 1 98 ? 19.796 -1.342 -19.052 1.00 93.50 98 ALA A C 1
ATOM 780 O O . ALA A 1 98 ? 20.583 -1.962 -19.767 1.00 93.50 98 ALA A O 1
ATOM 781 N N . ARG A 1 99 ? 18.674 -0.801 -19.549 1.00 91.88 99 ARG A N 1
ATOM 782 C CA . ARG A 1 99 ? 18.332 -0.846 -20.980 1.00 91.88 99 ARG A CA 1
ATOM 783 C C . ARG A 1 99 ? 19.298 -0.019 -21.821 1.00 91.88 99 ARG A C 1
ATOM 785 O O . ARG A 1 99 ? 19.733 -0.497 -22.861 1.00 91.88 99 ARG A O 1
ATOM 792 N N . ALA A 1 100 ? 19.649 1.187 -21.381 1.00 92.50 100 ALA A N 1
ATOM 793 C CA . ALA A 1 100 ? 20.610 2.032 -22.081 1.00 92.50 100 ALA A CA 1
ATOM 794 C C . ALA A 1 100 ? 21.994 1.364 -22.152 1.00 92.50 100 ALA A C 1
ATOM 796 O O . ALA A 1 100 ? 22.613 1.340 -23.215 1.00 92.50 100 ALA A O 1
ATOM 797 N N . ALA A 1 101 ? 22.442 0.748 -21.054 1.00 92.44 101 ALA A N 1
ATOM 798 C CA . ALA A 1 101 ? 23.686 -0.011 -21.006 1.00 92.44 101 ALA A CA 1
ATOM 799 C C . ALA A 1 101 ? 23.656 -1.240 -21.931 1.00 92.44 101 ALA A C 1
ATOM 801 O O . ALA A 1 101 ? 24.623 -1.481 -22.652 1.00 92.44 101 ALA A O 1
ATOM 802 N N . ALA A 1 102 ? 22.544 -1.985 -21.957 1.00 93.31 102 ALA A N 1
ATOM 803 C CA . ALA A 1 102 ? 22.368 -3.122 -22.861 1.00 93.31 102 ALA A CA 1
ATOM 804 C C . ALA A 1 102 ? 22.411 -2.688 -24.335 1.00 93.31 102 ALA A C 1
ATOM 806 O O . ALA A 1 102 ? 23.163 -3.267 -25.115 1.00 93.31 102 ALA A O 1
ATOM 807 N N . LEU A 1 103 ? 21.702 -1.614 -24.699 1.00 92.06 103 LEU A N 1
ATOM 808 C CA . LEU A 1 103 ? 21.726 -1.065 -26.057 1.00 92.06 103 LEU A CA 1
ATOM 809 C C . LEU A 1 103 ? 23.131 -0.598 -26.457 1.00 92.06 103 LEU A C 1
ATOM 811 O O . LEU A 1 103 ? 23.585 -0.907 -27.552 1.00 92.06 103 LEU A O 1
ATOM 815 N N . ALA A 1 104 ? 23.851 0.090 -25.567 1.00 91.88 104 ALA A N 1
ATOM 816 C CA . ALA A 1 104 ? 25.223 0.525 -25.827 1.00 91.88 104 ALA A CA 1
ATOM 817 C C . ALA A 1 104 ? 26.214 -0.649 -25.959 1.00 91.88 104 ALA A C 1
ATOM 819 O O . ALA A 1 104 ? 27.208 -0.554 -26.681 1.00 91.88 104 ALA A O 1
ATOM 820 N N . ALA A 1 105 ? 25.977 -1.760 -25.257 1.00 91.69 105 ALA A N 1
ATOM 821 C CA . ALA A 1 105 ? 26.761 -2.980 -25.424 1.00 91.69 105 ALA A CA 1
ATOM 822 C C . ALA A 1 105 ? 26.441 -3.666 -26.763 1.00 91.69 105 ALA A C 1
ATOM 824 O O . ALA A 1 105 ? 27.355 -4.059 -27.489 1.00 91.69 105 ALA A O 1
ATOM 825 N N . GLU A 1 106 ? 25.160 -3.758 -27.126 1.00 92.00 106 GLU A N 1
ATOM 826 C CA . GLU A 1 106 ? 24.710 -4.319 -28.402 1.00 92.00 106 GLU A CA 1
ATOM 827 C C . GLU A 1 106 ? 25.226 -3.518 -29.605 1.00 92.00 106 GLU A C 1
ATOM 829 O O . GLU A 1 106 ? 25.683 -4.123 -30.577 1.00 92.00 106 GLU A O 1
ATOM 834 N N . THR A 1 107 ? 25.229 -2.180 -29.548 1.00 92.94 107 THR A N 1
ATOM 835 C CA . THR A 1 107 ? 25.773 -1.336 -30.626 1.00 92.94 107 THR A CA 1
ATOM 836 C C . THR A 1 107 ? 27.268 -1.555 -30.812 1.00 92.94 107 THR A C 1
ATOM 838 O O . THR A 1 107 ? 27.697 -1.810 -31.934 1.00 92.94 107 THR A O 1
ATOM 841 N N . LYS A 1 108 ? 28.052 -1.585 -29.728 1.00 92.56 108 LYS A N 1
ATOM 842 C CA . LYS A 1 108 ? 29.493 -1.889 -29.790 1.00 92.56 108 LYS A CA 1
ATOM 843 C C . LYS A 1 108 ? 29.765 -3.272 -30.381 1.00 92.56 108 LYS A C 1
ATOM 845 O O . LYS A 1 108 ? 30.655 -3.425 -31.215 1.00 92.56 108 LYS A O 1
ATOM 850 N N . VAL A 1 109 ? 28.990 -4.287 -29.988 1.00 93.81 109 VAL A N 1
ATOM 851 C CA . VAL A 1 109 ? 29.112 -5.642 -30.553 1.00 93.81 109 VAL A CA 1
ATOM 852 C C . VAL A 1 109 ? 28.742 -5.652 -32.038 1.00 93.81 109 VAL A C 1
ATOM 854 O O . VAL A 1 109 ? 29.421 -6.307 -32.832 1.00 93.81 109 VAL A O 1
ATOM 857 N N . LYS A 1 110 ? 27.693 -4.925 -32.438 1.00 92.88 110 LYS A N 1
ATOM 858 C CA . LYS A 1 110 ? 27.276 -4.798 -33.840 1.00 92.88 110 LYS A CA 1
ATOM 859 C C . LYS A 1 110 ? 28.351 -4.112 -34.685 1.00 92.88 110 LYS A C 1
ATOM 861 O O . LYS A 1 110 ? 28.692 -4.634 -35.742 1.00 92.88 110 LYS A O 1
ATOM 866 N N . GLU A 1 111 ? 28.904 -2.998 -34.217 1.00 92.19 111 GLU A N 1
ATOM 867 C CA . GLU A 1 111 ? 29.977 -2.257 -34.890 1.00 92.19 111 GLU A CA 1
ATOM 868 C C . GLU A 1 111 ? 31.246 -3.106 -35.025 1.00 92.19 111 GLU A C 1
ATOM 870 O O . GLU A 1 111 ? 31.801 -3.214 -36.118 1.00 92.19 111 GLU A O 1
ATOM 875 N N . ALA A 1 112 ? 31.654 -3.808 -33.962 1.00 91.88 112 ALA A N 1
ATOM 876 C CA . ALA A 1 112 ? 32.803 -4.712 -34.004 1.00 91.88 112 ALA A CA 1
ATOM 877 C C . ALA A 1 112 ? 32.604 -5.870 -35.000 1.00 91.88 112 ALA A C 1
ATOM 879 O O . ALA A 1 112 ? 33.515 -6.210 -35.758 1.00 91.88 112 ALA A O 1
ATOM 880 N N . ARG A 1 113 ? 31.402 -6.466 -35.045 1.00 88.88 113 ARG A N 1
ATOM 881 C CA . ARG A 1 113 ? 31.063 -7.511 -36.026 1.00 88.88 113 ARG A CA 1
ATOM 882 C C . ARG A 1 113 ? 31.037 -6.968 -37.456 1.00 88.88 113 ARG A C 1
ATOM 884 O O . ARG A 1 113 ? 31.530 -7.648 -38.353 1.00 88.88 113 ARG A O 1
ATOM 891 N N . ALA A 1 114 ? 30.507 -5.763 -37.669 1.00 87.56 114 ALA A N 1
ATOM 892 C CA . ALA A 1 114 ? 30.486 -5.109 -38.976 1.00 87.56 114 ALA A CA 1
ATOM 893 C C . ALA A 1 114 ? 31.906 -4.802 -39.479 1.00 87.56 114 ALA A C 1
ATOM 895 O O . ALA A 1 114 ? 32.224 -5.119 -40.621 1.00 87.56 114 ALA A O 1
ATOM 896 N N . ALA A 1 115 ? 32.788 -4.286 -38.619 1.00 88.25 115 ALA A N 1
ATOM 897 C CA . ALA A 1 115 ? 34.189 -4.040 -38.959 1.00 88.25 115 ALA A CA 1
ATOM 898 C C . ALA A 1 115 ? 34.948 -5.340 -39.285 1.00 88.25 115 ALA A C 1
ATOM 900 O O . ALA A 1 115 ? 35.714 -5.391 -40.246 1.00 88.25 115 ALA A O 1
ATO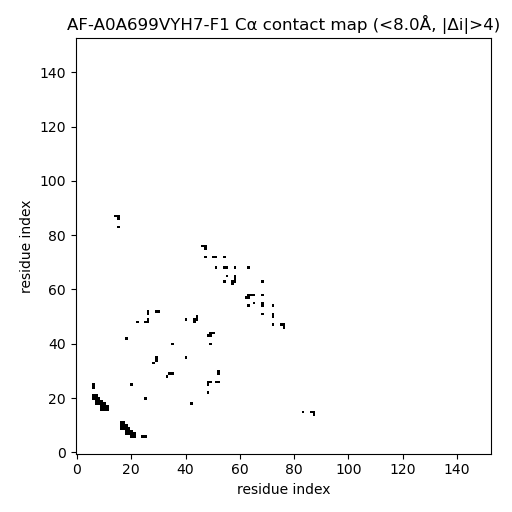M 901 N N . ALA A 1 116 ? 34.701 -6.420 -38.534 1.00 88.56 116 ALA A N 1
ATOM 902 C CA . ALA A 1 116 ? 35.293 -7.727 -38.816 1.00 88.56 116 ALA A CA 1
ATOM 903 C C . ALA A 1 116 ? 34.799 -8.326 -40.146 1.00 88.56 116 ALA A C 1
ATOM 905 O O . ALA A 1 116 ? 35.584 -8.938 -40.870 1.00 88.56 116 ALA A O 1
ATOM 906 N N . LEU A 1 117 ? 33.517 -8.148 -40.481 1.00 79.81 117 LEU A N 1
ATOM 907 C CA . LEU A 1 117 ? 32.954 -8.546 -41.774 1.00 79.81 117 LEU A CA 1
ATOM 908 C C . LEU A 1 117 ? 33.540 -7.722 -42.921 1.00 79.81 117 LEU A C 1
ATOM 910 O O . LEU A 1 117 ? 33.972 -8.312 -43.904 1.00 79.81 117 LEU A 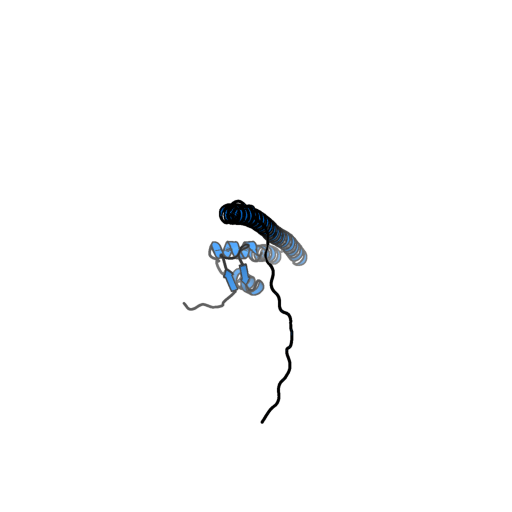O 1
ATOM 914 N N . ALA A 1 118 ? 33.621 -6.399 -42.774 1.00 86.12 118 ALA A N 1
ATOM 915 C CA . ALA A 1 118 ? 34.212 -5.516 -43.776 1.00 86.12 118 ALA A CA 1
ATOM 916 C C . ALA A 1 118 ? 35.684 -5.867 -44.036 1.00 86.12 118 ALA A C 1
ATOM 918 O O . ALA A 1 118 ? 36.093 -5.971 -45.188 1.00 86.12 118 ALA A O 1
ATOM 919 N N . LYS A 1 119 ? 36.459 -6.150 -42.978 1.00 87.00 119 LYS A N 1
ATOM 920 C CA . LYS A 1 119 ? 37.837 -6.637 -43.113 1.00 87.00 119 LYS A CA 1
ATOM 921 C C . LYS A 1 119 ? 37.898 -7.969 -43.866 1.00 87.00 119 LYS A C 1
ATOM 923 O O . LYS A 1 119 ? 38.635 -8.078 -44.833 1.00 87.00 119 LYS A O 1
ATOM 928 N N . LYS A 1 120 ? 37.077 -8.957 -43.488 1.00 87.12 120 LYS A N 1
ATOM 929 C CA . LYS A 1 120 ? 37.015 -10.251 -44.194 1.00 87.12 120 LYS A CA 1
ATOM 930 C C . LYS A 1 120 ? 36.606 -10.109 -45.660 1.00 87.12 120 LYS A C 1
ATOM 932 O O . LYS A 1 120 ? 37.123 -10.836 -46.497 1.00 87.12 120 LYS A O 1
ATOM 937 N N . GLN A 1 121 ? 35.675 -9.209 -45.969 1.00 80.44 121 GLN A N 1
ATOM 938 C CA . GLN A 1 121 ? 35.246 -8.935 -47.339 1.00 80.44 121 GLN A CA 1
ATOM 939 C C . GLN A 1 121 ? 36.353 -8.253 -48.145 1.00 80.44 121 GLN A C 1
ATOM 941 O O . GLN A 1 121 ? 36.583 -8.651 -49.279 1.00 80.44 121 GLN A O 1
ATOM 946 N N . ALA A 1 122 ? 37.070 -7.291 -47.560 1.00 76.50 122 ALA A N 1
ATOM 947 C CA . ALA A 1 122 ? 38.220 -6.652 -48.194 1.00 76.50 122 ALA A CA 1
ATOM 948 C C . ALA A 1 122 ? 39.365 -7.650 -48.444 1.00 76.50 122 ALA A C 1
ATOM 950 O O . ALA A 1 122 ? 39.895 -7.700 -49.551 1.00 76.50 122 ALA A O 1
ATOM 951 N N . ASP A 1 123 ? 39.683 -8.497 -47.460 1.00 76.50 123 ASP A N 1
ATOM 952 C CA . ASP A 1 123 ? 40.694 -9.554 -47.584 1.00 76.50 123 ASP A CA 1
ATOM 953 C C . ASP A 1 123 ? 40.294 -10.585 -48.663 1.00 76.50 123 ASP A C 1
ATOM 955 O O . ASP A 1 123 ? 41.128 -11.009 -49.462 1.00 76.50 123 ASP A O 1
ATOM 959 N N . ALA A 1 124 ? 39.008 -10.955 -48.742 1.00 72.12 124 ALA A N 1
ATOM 960 C CA . ALA A 1 124 ? 38.489 -11.853 -49.776 1.00 72.12 124 ALA A CA 1
ATOM 961 C C . ALA A 1 124 ? 38.500 -11.221 -51.180 1.00 72.12 124 ALA A C 1
ATOM 963 O O . ALA A 1 124 ? 38.815 -11.909 -52.148 1.00 72.12 124 ALA A O 1
ATOM 964 N N . LEU A 1 125 ? 38.194 -9.923 -51.302 1.00 66.38 125 LEU A N 1
ATOM 965 C CA . LEU A 1 125 ? 38.249 -9.200 -52.576 1.00 66.38 125 LEU A CA 1
ATOM 966 C C . LEU A 1 125 ? 39.698 -9.070 -53.076 1.00 66.38 125 LEU A C 1
ATOM 968 O O . LEU A 1 125 ? 39.965 -9.3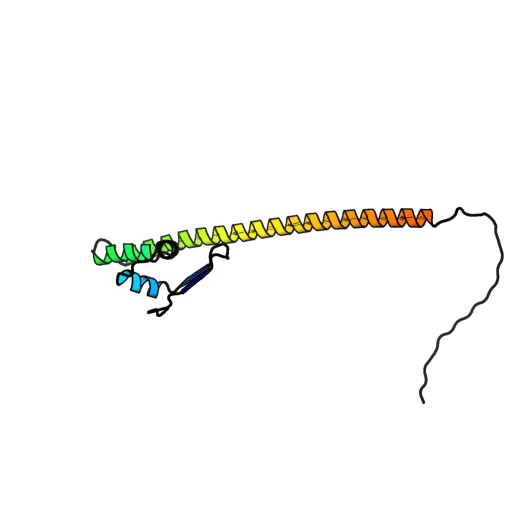08 -54.251 1.00 66.38 125 LEU A O 1
ATOM 972 N N . ALA A 1 126 ? 40.645 -8.775 -52.179 1.00 68.75 126 ALA A N 1
ATOM 973 C CA . ALA A 1 126 ? 42.072 -8.729 -52.494 1.00 68.75 126 ALA A CA 1
ATOM 974 C C . ALA A 1 126 ? 42.623 -10.106 -52.909 1.00 68.75 126 ALA A C 1
ATOM 976 O O . ALA A 1 126 ? 43.391 -10.189 -53.862 1.00 68.75 126 ALA A O 1
ATOM 977 N N . ALA A 1 127 ? 42.189 -11.194 -52.262 1.00 66.38 127 ALA A N 1
ATOM 978 C CA . ALA A 1 127 ? 42.576 -12.558 -52.640 1.00 66.38 127 ALA A CA 1
ATOM 979 C C . ALA A 1 127 ? 41.950 -13.036 -53.966 1.00 66.38 127 ALA A C 1
ATOM 981 O O . ALA A 1 127 ? 42.517 -13.896 -54.636 1.00 66.38 127 ALA A O 1
ATOM 982 N N . ALA A 1 128 ? 40.796 -12.484 -54.355 1.00 65.50 128 ALA A N 1
ATOM 983 C CA . ALA A 1 128 ? 40.130 -12.768 -55.627 1.00 65.50 128 ALA A CA 1
ATOM 984 C C . ALA A 1 128 ? 40.634 -11.898 -56.798 1.00 65.50 128 ALA A C 1
ATOM 986 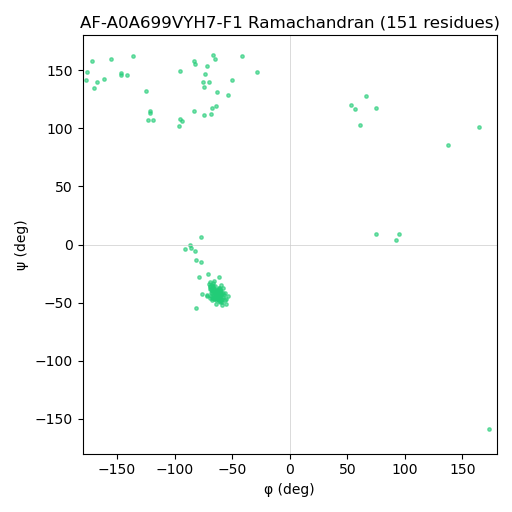O O . ALA A 1 128 ? 40.189 -12.100 -57.927 1.00 65.50 128 ALA A O 1
ATOM 987 N N . THR A 1 129 ? 41.552 -10.950 -56.556 1.00 45.38 129 THR A N 1
ATOM 988 C CA . THR A 1 129 ? 42.168 -10.115 -57.601 1.00 45.38 129 THR A CA 1
ATOM 989 C C . THR A 1 129 ? 43.506 -10.740 -58.040 1.00 45.38 129 THR A C 1
ATOM 991 O O . THR A 1 129 ? 44.465 -10.699 -57.268 1.00 45.38 129 THR A O 1
ATOM 994 N N . PRO A 1 130 ? 43.626 -11.340 -59.241 1.00 46.31 130 PRO A N 1
ATOM 995 C CA . PRO A 1 130 ? 44.912 -11.815 -59.742 1.00 46.31 130 PRO A CA 1
ATOM 996 C C . PRO A 1 130 ? 45.793 -10.634 -60.186 1.00 46.31 130 PRO A C 1
ATOM 998 O O . PRO A 1 130 ? 45.292 -9.612 -60.654 1.00 46.31 130 PRO A O 1
ATOM 1001 N N . ALA A 1 131 ? 47.112 -10.777 -60.012 1.00 37.97 131 ALA A N 1
ATOM 1002 C CA . ALA A 1 131 ? 48.128 -9.807 -60.429 1.00 37.97 131 ALA A CA 1
ATOM 1003 C C . ALA A 1 131 ? 47.945 -9.388 -61.905 1.00 37.97 131 ALA A C 1
ATOM 1005 O O . ALA A 1 131 ? 47.619 -10.246 -62.731 1.00 37.97 131 ALA A O 1
ATOM 1006 N N . PRO A 1 132 ? 48.167 -8.107 -62.261 1.00 39.62 132 PRO A N 1
ATOM 1007 C CA . PRO A 1 132 ? 47.978 -7.646 -63.625 1.00 39.62 132 PRO A CA 1
ATOM 1008 C C . PRO A 1 132 ? 49.056 -8.279 -64.509 1.00 39.62 132 PRO A C 1
ATOM 1010 O O . PRO A 1 132 ? 50.243 -7.983 -64.373 1.00 39.62 132 PRO A O 1
ATOM 1013 N N . ALA A 1 133 ? 48.641 -9.163 -65.414 1.00 30.91 133 ALA A N 1
ATOM 1014 C CA . ALA A 1 133 ? 49.406 -9.428 -66.618 1.00 30.91 133 ALA A CA 1
ATOM 1015 C C . ALA A 1 133 ? 49.353 -8.150 -67.465 1.00 30.91 133 ALA A C 1
ATOM 1017 O O . ALA A 1 133 ? 48.278 -7.690 -67.848 1.00 30.91 133 ALA A O 1
ATOM 1018 N N . ALA A 1 134 ? 50.519 -7.553 -67.685 1.00 34.53 134 ALA A N 1
ATOM 1019 C CA . ALA A 1 134 ? 50.716 -6.542 -68.703 1.00 34.53 134 ALA A CA 1
ATOM 1020 C C . ALA A 1 134 ? 50.492 -7.177 -70.083 1.00 34.53 134 ALA A C 1
ATOM 1022 O O . ALA A 1 134 ? 51.200 -8.120 -70.415 1.00 34.53 134 ALA A O 1
ATOM 1023 N N . GLU A 1 135 ? 49.520 -6.683 -70.849 1.00 28.02 135 GLU A N 1
ATOM 1024 C CA . GLU A 1 135 ? 49.701 -6.250 -72.241 1.00 28.02 135 GLU A CA 1
ATOM 1025 C C . GLU A 1 135 ? 48.412 -5.639 -72.807 1.00 28.02 135 GLU A C 1
ATOM 1027 O O . GLU A 1 135 ? 47.291 -5.934 -72.399 1.00 28.02 135 GLU A O 1
ATOM 1032 N N . GLU A 1 136 ? 48.646 -4.695 -73.703 1.00 26.78 136 GLU A N 1
ATOM 1033 C CA . GLU A 1 136 ? 47.753 -3.715 -74.297 1.00 26.78 136 GLU A CA 1
ATOM 1034 C C . GLU A 1 136 ? 46.953 -4.284 -75.488 1.00 26.78 136 GLU A C 1
ATOM 1036 O O . GLU A 1 136 ? 47.407 -5.192 -76.177 1.00 26.78 136 GLU A O 1
ATOM 1041 N N . ALA A 1 137 ? 45.827 -3.618 -75.775 1.00 26.56 137 ALA A N 1
ATOM 1042 C CA . ALA A 1 137 ? 45.195 -3.423 -77.090 1.00 26.56 137 ALA A CA 1
ATOM 1043 C C . ALA A 1 13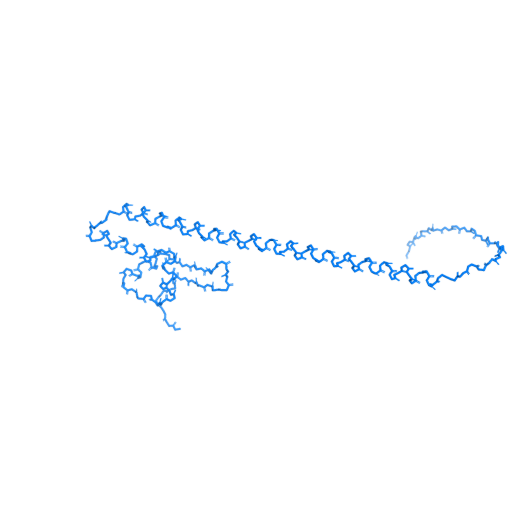7 ? 44.420 -4.571 -77.785 1.00 26.56 137 ALA A C 1
ATOM 1045 O O . ALA A 1 137 ? 44.975 -5.563 -78.247 1.00 26.56 137 ALA A O 1
ATOM 1046 N N . THR A 1 138 ? 43.113 -4.345 -77.995 1.00 21.62 138 THR A N 1
ATOM 1047 C CA . THR A 1 138 ? 42.450 -4.027 -79.298 1.00 21.62 138 THR A CA 1
ATOM 1048 C C . THR A 1 138 ? 40.925 -4.229 -79.146 1.00 21.62 138 THR A C 1
ATOM 1050 O O . THR A 1 138 ? 40.465 -5.320 -78.840 1.00 21.62 138 THR A O 1
ATOM 1053 N N . GLU A 1 139 ? 40.129 -3.169 -78.978 1.00 28.66 139 GLU A N 1
ATOM 1054 C CA . GLU A 1 139 ? 39.396 -2.387 -80.004 1.00 28.66 139 GLU A CA 1
ATOM 1055 C C . GLU A 1 139 ? 38.261 -3.122 -80.762 1.00 28.66 139 GLU A C 1
ATOM 1057 O O . GLU A 1 139 ? 38.469 -4.173 -81.358 1.00 28.66 139 GLU A O 1
ATOM 1062 N N . GLY A 1 140 ? 37.069 -2.496 -80.781 1.00 26.06 140 GLY A N 1
ATOM 1063 C CA . GLY A 1 140 ? 35.879 -2.850 -81.583 1.00 26.06 140 GLY A CA 1
ATOM 1064 C C . GLY A 1 140 ? 34.573 -2.759 -80.769 1.00 26.06 140 GLY A C 1
ATOM 1065 O O . GLY A 1 140 ? 34.240 -3.701 -80.063 1.00 26.06 140 GLY A O 1
ATOM 1066 N N . SER A 1 141 ? 33.924 -1.587 -80.646 1.00 25.19 141 SER A N 1
ATOM 1067 C CA . SER A 1 141 ? 32.848 -1.066 -81.534 1.00 25.19 141 SER A CA 1
ATOM 1068 C C . SER A 1 141 ? 31.654 -2.039 -81.629 1.00 25.19 141 SER A C 1
ATOM 1070 O O . SER A 1 141 ? 31.847 -3.173 -82.045 1.00 25.19 141 SER A O 1
ATOM 1072 N N . THR A 1 142 ? 30.423 -1.733 -81.200 1.00 24.70 142 THR A N 1
ATOM 1073 C CA . THR A 1 142 ? 29.548 -0.635 -81.656 1.00 24.70 142 THR A CA 1
ATOM 1074 C C . THR A 1 142 ? 28.417 -0.304 -80.656 1.00 24.70 142 THR A C 1
ATOM 1076 O O . THR A 1 142 ? 27.802 -1.192 -80.068 1.00 24.70 142 THR A O 1
ATOM 1079 N N . GLU A 1 143 ? 28.135 0.998 -80.555 1.00 28.95 143 GLU A N 1
ATOM 1080 C CA . GLU A 1 143 ? 26.841 1.703 -80.371 1.00 28.95 143 GLU A CA 1
ATOM 1081 C C . GLU A 1 143 ? 25.633 0.915 -80.967 1.00 28.95 143 GLU A C 1
ATOM 1083 O O . GLU A 1 143 ? 25.814 0.180 -81.931 1.00 28.95 143 GLU A O 1
ATOM 1088 N N . THR A 1 144 ? 24.384 0.933 -80.477 1.00 26.03 144 THR A N 1
ATOM 1089 C CA . THR A 1 144 ? 23.472 2.075 -80.273 1.00 26.03 144 THR A CA 1
ATOM 1090 C C . THR A 1 144 ? 22.213 1.617 -79.495 1.00 26.03 144 THR A C 1
ATOM 1092 O O . THR A 1 144 ? 21.861 0.438 -79.489 1.00 26.03 144 THR A O 1
ATOM 1095 N N . ALA A 1 145 ? 21.554 2.590 -78.857 1.00 28.88 145 ALA A N 1
ATOM 1096 C CA . ALA A 1 145 ? 20.209 2.610 -78.262 1.00 28.88 145 ALA A CA 1
ATOM 1097 C C . ALA A 1 145 ? 19.114 1.905 -79.116 1.00 28.88 145 ALA A C 1
ATOM 1099 O O . ALA A 1 145 ? 19.301 1.698 -80.306 1.00 28.88 145 ALA A O 1
ATOM 1100 N N . GLU A 1 146 ? 17.931 1.519 -78.623 1.00 33.16 146 GLU A N 1
ATOM 1101 C CA . GLU A 1 146 ? 16.940 2.400 -77.995 1.00 33.16 146 GLU A CA 1
ATOM 1102 C C . GLU A 1 146 ? 15.728 1.586 -77.487 1.00 33.16 146 GLU A C 1
ATOM 1104 O O . GLU A 1 146 ? 15.260 0.640 -78.119 1.00 33.16 146 GLU A O 1
ATOM 1109 N N . THR A 1 147 ? 15.210 1.982 -76.328 1.00 29.50 147 THR A N 1
ATOM 1110 C CA . THR A 1 147 ? 13.892 1.653 -75.770 1.00 29.50 147 THR A CA 1
ATOM 1111 C C . THR A 1 147 ? 12.777 2.424 -76.484 1.00 29.50 147 THR A C 1
ATOM 1113 O O . THR A 1 147 ? 12.897 3.641 -76.562 1.00 29.50 147 THR A O 1
ATOM 1116 N N . SER A 1 148 ? 11.650 1.791 -76.851 1.00 33.72 148 SER A N 1
ATOM 1117 C CA . SER A 1 148 ? 10.314 2.426 -76.780 1.00 33.72 148 SER A CA 1
ATOM 1118 C C . SER A 1 148 ? 9.140 1.452 -77.012 1.00 33.72 148 SER A C 1
ATOM 1120 O O . SER A 1 148 ? 9.175 0.670 -77.956 1.00 33.72 148 SER A O 1
ATOM 1122 N N . ALA A 1 149 ? 8.127 1.592 -76.141 1.00 37.47 149 ALA A N 1
ATOM 1123 C CA . ALA A 1 149 ? 6.663 1.499 -76.322 1.00 37.47 149 ALA A CA 1
ATOM 1124 C C . ALA A 1 149 ? 6.033 0.244 -76.972 1.00 37.47 149 ALA A C 1
ATOM 1126 O O . ALA A 1 149 ? 6.340 -0.130 -78.094 1.00 37.47 149 ALA A O 1
ATOM 1127 N N . GLU A 1 150 ? 5.145 -0.500 -76.300 1.00 34.03 150 GLU A N 1
ATOM 1128 C CA . GLU A 1 150 ? 3.767 -0.124 -75.901 1.00 34.03 150 GLU A CA 1
ATOM 1129 C C . GLU A 1 150 ? 2.851 0.186 -77.100 1.00 34.03 150 GLU A C 1
ATOM 1131 O O . GLU A 1 150 ? 2.905 1.276 -77.658 1.00 34.03 150 GLU A O 1
ATOM 1136 N N . ALA A 1 151 ? 1.966 -0.759 -77.451 1.00 39.78 151 ALA A N 1
ATOM 1137 C CA . ALA A 1 151 ? 0.623 -0.488 -77.973 1.00 39.78 151 ALA A CA 1
ATOM 1138 C C . ALA A 1 151 ? -0.229 -1.768 -77.983 1.00 39.78 151 ALA A C 1
ATOM 1140 O O . ALA A 1 151 ? 0.236 -2.860 -78.304 1.00 39.78 151 ALA A O 1
ATOM 1141 N N . ALA A 1 152 ? -1.487 -1.576 -77.609 1.00 39.00 152 ALA A N 1
ATOM 1142 C CA . ALA A 1 152 ? -2.558 -2.546 -77.484 1.00 39.00 152 ALA A CA 1
ATOM 1143 C C . ALA A 1 152 ? -3.103 -3.074 -78.824 1.00 39.00 152 ALA A C 1
ATOM 1145 O O . ALA A 1 152 ? -3.123 -2.346 -79.817 1.00 39.00 152 ALA A O 1
ATOM 1146 N N . ALA A 1 153 ? -3.654 -4.290 -78.781 1.00 40.91 153 ALA A N 1
ATOM 1147 C CA . ALA A 1 153 ? -4.890 -4.707 -79.450 1.00 40.91 153 ALA A CA 1
ATOM 1148 C C . ALA A 1 153 ? -5.413 -5.986 -78.779 1.00 40.91 153 ALA A C 1
ATOM 1150 O O . ALA A 1 153 ? -4.587 -6.901 -78.553 1.00 40.91 153 ALA A O 1
#

Radius of gyration: 37.82 Å; Cα contacts (8 Å, |Δi|>4): 62; chains: 1; bounding box: 70×38×106 Å

InterPro domains:
  IPR000307 Small ribosomal subunit protein bS16 [PF00886] (1-37)
  IPR000307 Small ribosomal subunit protein bS16 [PTHR12919] (1-124)
  IPR000307 Small ribosomal subunit protein bS16 [TIGR00002] (1-49)
  IPR023803 Small ribosomal subunit protein bS16 domain superfamily [G3DSA:3.30.1320.10] (1-152)
  IPR023803 Small ribosomal subunit protein bS16 domain superfamily [SSF54565] (1-70)

pLDDT: mean 82.66, std 23.0, range [21.62, 97.19]

Secondary structure (DSSP, 8-state):
---S---EEEETTSSS-EEEE-HHHHHHHHHTT----HHHHHHHHHTTHHHHHHHHHHHHTTSS-HHHHHHHHHHHHHHHHHHHHHHHHHHHHHHHHHHHHHHHHHHHHHHHHHHHHHHHHHHHHHHTS------------------------

Mean predicted aligned error: 12.37 Å

Solvent-accessible surface area (backbone atoms only — not comparable to full-atom values): 9409 Å² total; per-residue (Å²): 134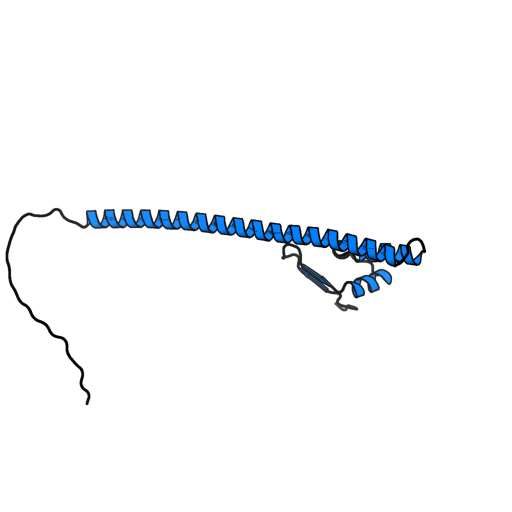,90,78,95,76,86,58,63,53,78,40,82,91,42,90,73,60,47,76,49,60,49,63,66,62,51,37,52,45,48,73,75,63,56,80,67,54,75,72,54,40,52,54,37,48,74,75,36,42,54,53,52,50,55,42,48,52,33,31,78,70,69,77,40,55,69,67,62,38,51,50,54,47,50,53,49,48,51,56,49,49,52,56,51,49,52,51,49,51,52,54,51,51,55,51,49,53,52,50,52,52,49,51,56,50,50,50,53,52,50,52,54,52,50,53,53,49,50,50,52,50,52,53,48,53,57,72,69,52,77,81,84,77,88,80,82,90,84,90,81,87,82,89,79,88,83,89,81,82,91,83,90,132

Sequence (153 aa):
GRFIEKLGTYNPNTNPATINYDGDRAFYWVMNGAQPTETVRAMLAYRGVLLRRHLQLGVTKGALTQEVADQRYNQWLEEKNAKIDAKKVGLVDTKAEARAAALAAETKVKEARAAALAKKQADALAAATPAPAAEEATEGSTETAETSAEAAA

Foldseek 3Di:
DDDDDDFFDWAVVDVVTDTDGDLVVVLVVVLVPDDDDPVVVVVCVLQCSVVLVVLVVCVVVVNDPPVVSVVVSVVVNVVSVVVSVVSVVVVVVVVVVVVVVVVVVVVVVVVVVVVVVVVVVVVVVVVVDDDDDDDDDDDDDDDDDDDDDDDDD